Protein AF-A0A3B9JZL8-F1 (afdb_monomer_lite)

Foldseek 3Di:
DVVLVVLCVVVPFDWPDWDWDDDPPDPDIDIDTDGDPVCVVVSVVSCVVVPHDDD

Sequence (55 aa):
LAALLTFVGEIGVNLEDIKLEHSPGAAIGLVEMQVLPAIQEKLMAQLVQNGWRLA

Structure (mmCIF, N/CA/C/O backbone):
data_AF-A0A3B9JZL8-F1
#
_entry.id   AF-A0A3B9JZL8-F1
#
loop_
_atom_site.group_PDB
_atom_site.id
_atom_site.type_symbol
_atom_site.label_atom_id
_atom_site.label_alt_id
_atom_site.label_comp_id
_atom_site.label_asym_id
_atom_site.label_entity_id
_atom_site.label_seq_id
_atom_site.pdbx_PDB_ins_code
_atom_site.Cartn_x
_atom_site.Cartn_y
_atom_site.Cartn_z
_atom_site.occupancy
_atom_site.B_iso_or_equiv
_atom_site.auth_seq_id
_atom_site.auth_comp_id
_atom_site.auth_asym_id
_atom_site.auth_atom_id
_atom_site.pdbx_PDB_model_num
ATOM 1 N N . LEU A 1 1 ? 4.457 3.257 -8.283 1.00 87.19 1 LEU A N 1
ATOM 2 C CA . LEU A 1 1 ? 4.323 3.868 -6.942 1.00 87.19 1 LEU A CA 1
ATOM 3 C C . LEU A 1 1 ? 3.238 4.943 -6.890 1.00 87.19 1 LEU A C 1
ATOM 5 O O . LEU A 1 1 ? 2.304 4.747 -6.136 1.00 87.19 1 LEU A O 1
ATOM 9 N N . ALA A 1 2 ? 3.299 6.023 -7.684 1.00 92.81 2 ALA A N 1
ATOM 10 C CA . ALA A 1 2 ? 2.300 7.107 -7.621 1.00 92.81 2 ALA A CA 1
ATOM 11 C C . ALA A 1 2 ? 0.839 6.613 -7.674 1.00 92.81 2 ALA A C 1
ATOM 13 O O . ALA A 1 2 ? 0.059 6.943 -6.792 1.00 92.81 2 ALA A O 1
ATOM 14 N N . ALA A 1 3 ? 0.512 5.725 -8.621 1.00 93.94 3 ALA A N 1
ATOM 15 C CA . ALA A 1 3 ? -0.826 5.134 -8.728 1.00 93.94 3 ALA A CA 1
ATOM 16 C C . ALA A 1 3 ? -1.279 4.372 -7.465 1.00 93.94 3 ALA A C 1
ATOM 18 O O . ALA A 1 3 ? -2.450 4.425 -7.114 1.00 93.94 3 ALA A O 1
ATOM 19 N N . LEU A 1 4 ? -0.357 3.699 -6.765 1.00 94.38 4 LEU A N 1
ATOM 20 C CA . LEU A 1 4 ? -0.661 2.993 -5.516 1.00 94.38 4 LEU A CA 1
ATOM 21 C C . LEU A 1 4 ? -1.011 3.984 -4.400 1.00 94.38 4 LEU A C 1
ATOM 23 O O . LEU A 1 4 ? -2.005 3.800 -3.710 1.00 94.38 4 LEU A O 1
ATOM 27 N N . LEU A 1 5 ? -0.216 5.048 -4.248 1.00 95.06 5 LEU A N 1
ATOM 28 C CA . LEU A 1 5 ? -0.443 6.061 -3.213 1.00 95.06 5 LEU A CA 1
ATOM 29 C C . LEU A 1 5 ? -1.733 6.848 -3.460 1.00 95.06 5 LEU A C 1
ATOM 31 O O . LEU A 1 5 ? -2.486 7.091 -2.521 1.00 95.06 5 LEU A O 1
ATOM 35 N N . THR A 1 6 ? -2.012 7.206 -4.717 1.00 96.31 6 THR A N 1
ATOM 36 C CA . THR A 1 6 ? -3.275 7.848 -5.103 1.00 96.31 6 THR A CA 1
ATOM 37 C C . THR A 1 6 ? -4.459 6.960 -4.752 1.00 96.31 6 THR A C 1
ATOM 39 O O . THR A 1 6 ? -5.349 7.403 -4.035 1.00 96.31 6 THR A O 1
ATOM 42 N N . PHE A 1 7 ? -4.421 5.694 -5.170 1.00 96.69 7 PHE A N 1
ATOM 43 C CA . PHE A 1 7 ? -5.475 4.732 -4.871 1.00 96.69 7 PHE A CA 1
ATOM 44 C C 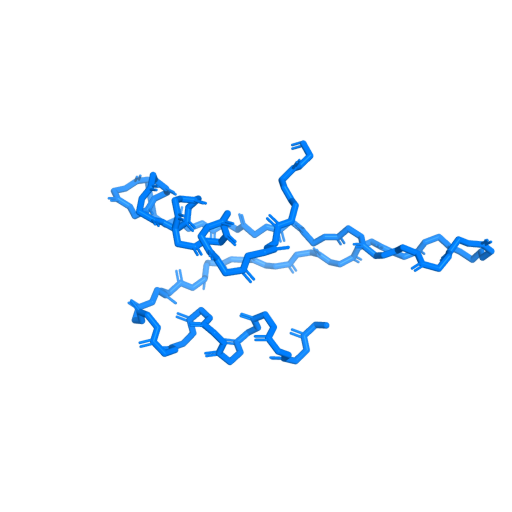. PHE A 1 7 ? -5.724 4.590 -3.364 1.00 96.69 7 PHE A C 1
ATOM 46 O O . PHE A 1 7 ? -6.863 4.664 -2.912 1.00 96.69 7 PHE A O 1
ATOM 53 N N . VAL A 1 8 ? -4.658 4.431 -2.573 1.00 96.19 8 VAL A N 1
ATOM 54 C CA . VAL A 1 8 ? -4.742 4.325 -1.109 1.00 96.19 8 VAL A CA 1
ATOM 55 C C . VAL A 1 8 ? -5.402 5.565 -0.489 1.00 96.19 8 VAL A C 1
ATOM 57 O O . VAL A 1 8 ? -6.257 5.434 0.392 1.00 96.19 8 VAL A O 1
ATOM 60 N N . GLY A 1 9 ? -5.063 6.758 -0.985 1.00 95.69 9 GLY A N 1
ATOM 61 C CA . GLY A 1 9 ? -5.706 8.008 -0.581 1.00 95.69 9 GLY A CA 1
ATOM 62 C C . GLY A 1 9 ? -7.190 8.069 -0.957 1.00 95.69 9 GLY A C 1
ATOM 63 O O . GLY A 1 9 ? -8.012 8.459 -0.130 1.00 95.69 9 GLY A O 1
ATOM 64 N N . GLU A 1 10 ? -7.557 7.630 -2.163 1.00 96.81 10 GLU A N 1
ATOM 65 C CA . GLU A 1 10 ? -8.947 7.597 -2.648 1.00 96.81 10 GLU A CA 1
ATOM 66 C C . GLU A 1 10 ? -9.843 6.683 -1.802 1.00 96.81 10 GLU A C 1
ATOM 68 O O . GLU A 1 10 ? -10.997 7.019 -1.535 1.00 96.81 10 GLU A O 1
ATOM 73 N N . ILE A 1 11 ? -9.314 5.555 -1.316 1.00 96.12 11 ILE A N 1
ATOM 74 C CA . ILE A 1 11 ? -10.054 4.637 -0.433 1.00 96.12 11 ILE A CA 1
ATOM 75 C C . ILE A 1 11 ? -10.024 5.049 1.051 1.00 96.12 11 ILE A C 1
ATOM 77 O O . ILE A 1 11 ? -10.568 4.331 1.906 1.00 96.12 11 ILE A O 1
ATOM 81 N N . GLY A 1 12 ? -9.407 6.197 1.356 1.00 96.00 12 GLY A N 1
ATOM 82 C CA . GLY A 1 12 ? -9.352 6.801 2.685 1.00 96.00 12 GLY A CA 1
ATOM 83 C C . GLY A 1 12 ? -8.508 6.015 3.686 1.00 96.00 12 GLY A C 1
ATOM 84 O O . GLY A 1 12 ? -8.856 5.958 4.865 1.00 96.00 12 GLY A O 1
ATOM 85 N N . VAL A 1 13 ? -7.441 5.357 3.228 1.00 96.69 13 VAL A N 1
ATOM 86 C CA . VAL A 1 13 ? -6.549 4.580 4.094 1.00 96.69 13 VAL A CA 1
ATOM 87 C C . VAL A 1 13 ? -5.305 5.397 4.425 1.00 96.69 13 VAL A C 1
ATOM 89 O O . VAL A 1 13 ? -4.597 5.864 3.537 1.00 96.69 13 VAL A O 1
ATOM 92 N N . ASN A 1 14 ? -5.032 5.559 5.720 1.00 95.88 14 ASN A N 1
ATOM 93 C CA . ASN A 1 14 ? -3.799 6.177 6.189 1.00 95.88 14 ASN A CA 1
ATOM 94 C C . ASN A 1 14 ? -2.660 5.150 6.201 1.00 95.88 14 ASN A C 1
ATOM 96 O O . ASN A 1 14 ? -2.844 4.040 6.704 1.00 95.88 14 ASN A O 1
ATOM 100 N N . LEU A 1 15 ? -1.497 5.541 5.683 1.00 95.44 15 LEU A N 1
ATOM 101 C CA . LEU A 1 15 ? -0.272 4.744 5.724 1.00 95.44 15 LEU A CA 1
ATOM 102 C C . LEU A 1 15 ? 0.586 5.210 6.899 1.00 95.44 15 LEU A C 1
ATOM 104 O O . LEU A 1 15 ? 0.800 6.408 7.072 1.00 95.44 15 LEU A O 1
ATOM 108 N N . GLU A 1 16 ? 1.053 4.269 7.710 1.00 96.69 16 GLU A N 1
ATOM 109 C CA . GLU A 1 16 ? 1.933 4.551 8.850 1.00 96.69 16 GLU A CA 1
ATOM 110 C C . GLU A 1 16 ? 3.398 4.579 8.422 1.00 96.69 16 GLU A C 1
ATOM 112 O O . GLU A 1 16 ? 4.163 5.423 8.881 1.00 96.69 16 GLU A O 1
ATOM 117 N N . ASP A 1 17 ? 3.768 3.686 7.506 1.00 96.50 17 ASP A N 1
ATOM 118 C CA . ASP A 1 17 ? 5.112 3.599 6.950 1.00 96.50 17 ASP A CA 1
ATOM 119 C C . ASP A 1 17 ? 5.081 2.973 5.550 1.00 96.50 17 ASP A C 1
ATOM 121 O O . ASP A 1 17 ? 4.144 2.241 5.206 1.00 96.50 17 ASP A O 1
ATOM 125 N N . ILE A 1 18 ? 6.096 3.274 4.737 1.00 95.00 18 ILE A N 1
ATOM 126 C CA . ILE A 1 18 ? 6.245 2.758 3.374 1.00 95.00 18 ILE A CA 1
ATOM 127 C C . ILE A 1 18 ? 7.715 2.483 3.080 1.00 95.00 18 ILE A C 1
ATOM 129 O O . ILE A 1 18 ? 8.556 3.382 3.128 1.00 95.00 18 ILE A O 1
ATOM 133 N N . LYS A 1 19 ? 8.000 1.264 2.623 1.00 93.81 19 LYS A N 1
ATOM 134 C CA . LYS A 1 19 ? 9.303 0.870 2.093 1.00 93.81 19 LYS A CA 1
ATOM 135 C C . LYS A 1 19 ? 9.163 0.424 0.642 1.00 93.81 19 LYS A C 1
ATOM 137 O O . LYS A 1 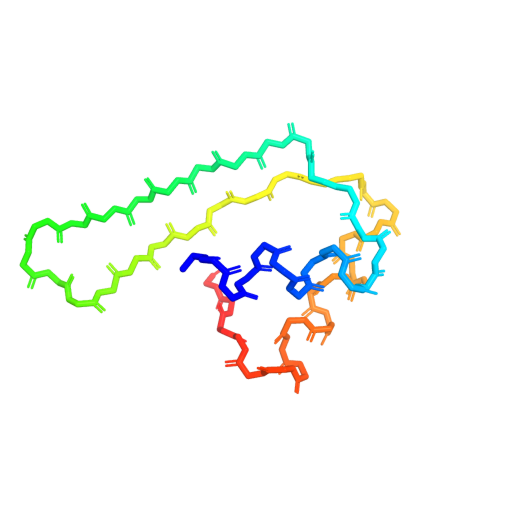19 ? 8.289 -0.366 0.298 1.00 93.81 19 LYS A O 1
ATOM 142 N N . LEU A 1 20 ? 10.045 0.931 -0.215 1.00 91.81 20 LEU A N 1
ATOM 143 C CA . LEU A 1 20 ? 10.151 0.525 -1.614 1.00 91.81 20 LEU A CA 1
ATOM 144 C C . LEU A 1 20 ? 11.462 -0.228 -1.818 1.00 91.81 20 LEU A C 1
ATOM 146 O O . LEU A 1 20 ? 12.538 0.329 -1.606 1.00 91.81 20 LEU A O 1
ATOM 150 N N . GLU A 1 21 ? 11.366 -1.460 -2.300 1.00 89.94 21 GLU A N 1
ATOM 151 C CA . GLU A 1 21 ? 12.514 -2.245 -2.737 1.00 89.94 21 GLU A CA 1
ATOM 152 C C . GLU A 1 21 ? 12.495 -2.379 -4.259 1.00 89.94 21 GLU A C 1
ATOM 154 O O . GLU A 1 21 ? 11.511 -2.812 -4.864 1.00 89.94 21 GLU A O 1
ATOM 159 N N . HIS A 1 22 ? 13.601 -1.994 -4.892 1.00 83.38 22 HIS A N 1
ATOM 160 C CA . HIS A 1 22 ? 13.806 -2.164 -6.323 1.00 83.38 22 HIS A CA 1
ATOM 161 C C . HIS A 1 22 ? 15.190 -2.759 -6.568 1.00 83.38 22 HIS A C 1
ATOM 163 O O . HIS A 1 22 ? 16.205 -2.151 -6.228 1.00 83.38 22 HIS A O 1
ATOM 169 N N . SER A 1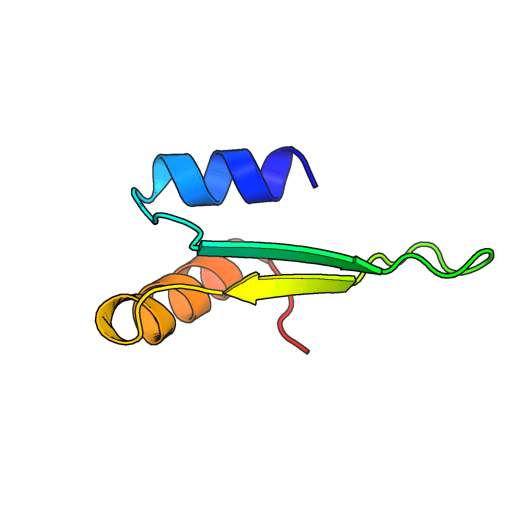 23 ? 15.232 -3.960 -7.146 1.00 77.12 23 SER A N 1
ATOM 170 C CA . SER A 1 23 ? 16.489 -4.601 -7.527 1.00 77.12 23 SER A CA 1
ATOM 171 C C . SER A 1 23 ? 16.937 -4.105 -8.904 1.00 77.12 23 SER A C 1
ATOM 173 O O . SER A 1 23 ? 16.167 -4.214 -9.864 1.00 77.12 23 SER A O 1
ATOM 175 N N . PRO A 1 24 ? 18.185 -3.626 -9.052 1.00 64.62 24 PRO A N 1
ATOM 176 C CA . PRO A 1 24 ? 18.751 -3.324 -10.360 1.00 64.62 24 PRO A CA 1
ATOM 177 C C . PRO A 1 24 ? 18.705 -4.577 -11.248 1.00 64.62 24 PRO A C 1
ATOM 179 O O . PRO A 1 24 ? 19.318 -5.590 -10.924 1.00 64.62 24 PRO A O 1
ATOM 182 N N . GLY A 1 25 ? 17.951 -4.523 -12.349 1.00 76.44 25 GLY A N 1
ATOM 183 C CA . GLY A 1 25 ? 17.840 -5.621 -13.322 1.00 76.44 25 GLY A CA 1
ATOM 184 C C . GLY A 1 25 ? 16.513 -6.388 -13.320 1.00 76.44 25 GLY A C 1
ATOM 185 O O . GLY A 1 25 ? 16.281 -7.161 -14.247 1.00 76.44 25 GLY A O 1
ATOM 186 N N . ALA A 1 26 ? 15.612 -6.144 -12.362 1.00 75.06 26 ALA A N 1
ATOM 187 C CA . ALA A 1 26 ? 14.237 -6.643 -12.414 1.00 75.06 26 ALA A CA 1
ATOM 188 C C . ALA A 1 26 ? 13.262 -5.480 -12.631 1.00 75.06 26 ALA A C 1
ATOM 190 O O . ALA A 1 26 ? 13.280 -4.499 -11.896 1.00 75.06 26 ALA A O 1
ATOM 191 N N . ALA A 1 27 ? 12.353 -5.596 -13.601 1.00 76.88 27 ALA A N 1
ATOM 192 C CA . ALA A 1 27 ? 11.295 -4.606 -13.845 1.00 76.88 27 ALA A CA 1
ATOM 193 C C . ALA A 1 27 ? 10.152 -4.669 -12.803 1.00 76.88 27 ALA A C 1
ATOM 195 O O . ALA A 1 27 ? 9.003 -4.354 -13.103 1.00 76.88 27 ALA A O 1
ATOM 196 N N . ILE A 1 28 ? 10.458 -5.119 -11.585 1.00 80.88 28 ILE A N 1
ATOM 197 C CA . ILE A 1 28 ? 9.515 -5.298 -10.484 1.00 80.88 28 ILE A CA 1
ATOM 198 C C . ILE A 1 28 ? 10.001 -4.445 -9.310 1.00 80.88 28 ILE A C 1
ATOM 200 O O . ILE A 1 28 ? 11.193 -4.400 -9.004 1.00 80.88 28 ILE A O 1
ATOM 204 N N . GLY A 1 29 ? 9.071 -3.738 -8.674 1.00 86.62 29 GLY A N 1
ATOM 205 C CA . GLY A 1 29 ? 9.283 -3.085 -7.386 1.00 86.62 29 GLY A CA 1
ATOM 206 C C . GLY A 1 29 ? 8.379 -3.735 -6.349 1.00 86.62 29 GLY A C 1
ATOM 207 O O . GLY A 1 29 ? 7.193 -3.926 -6.624 1.00 86.62 29 GLY A O 1
ATOM 208 N N . LEU A 1 30 ? 8.932 -4.076 -5.187 1.00 90.44 30 LEU A N 1
ATOM 209 C CA . LEU A 1 30 ? 8.146 -4.469 -4.022 1.00 90.44 30 LEU A CA 1
ATOM 210 C C . LEU A 1 30 ? 7.858 -3.229 -3.186 1.00 90.44 30 LEU A C 1
ATOM 212 O O . LEU A 1 30 ? 8.740 -2.399 -2.966 1.00 90.44 30 LEU A O 1
ATOM 216 N N . VAL A 1 31 ? 6.619 -3.114 -2.722 1.00 93.00 31 VAL A N 1
ATOM 217 C CA . VAL A 1 31 ? 6.217 -2.069 -1.786 1.00 93.00 31 VAL A CA 1
ATOM 218 C C . VAL A 1 31 ? 5.700 -2.752 -0.534 1.00 93.00 31 VAL A C 1
ATOM 220 O O . VAL A 1 31 ? 4.734 -3.509 -0.599 1.00 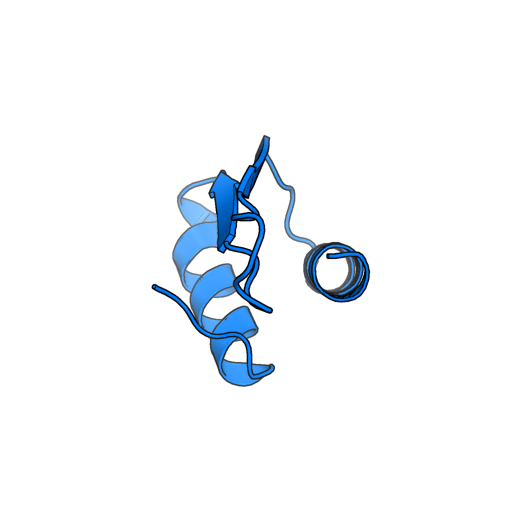93.00 31 VAL A O 1
ATOM 223 N N . GLU A 1 32 ? 6.339 -2.462 0.588 1.00 94.69 32 GLU A N 1
ATOM 224 C CA . GLU A 1 32 ? 5.858 -2.822 1.913 1.00 94.69 32 GLU A CA 1
ATOM 225 C C . GLU A 1 32 ? 5.208 -1.585 2.533 1.00 94.69 32 GLU A C 1
ATOM 227 O O . GLU A 1 32 ? 5.721 -0.470 2.403 1.00 94.69 32 GLU A O 1
ATOM 232 N N . MET A 1 33 ? 4.046 -1.767 3.154 1.00 94.88 33 MET A N 1
ATOM 233 C CA . MET A 1 33 ? 3.273 -0.684 3.753 1.00 94.88 33 MET A CA 1
ATOM 234 C C . MET A 1 33 ? 2.746 -1.134 5.105 1.00 94.88 33 MET A C 1
ATOM 236 O O . MET A 1 33 ? 2.236 -2.247 5.231 1.00 94.88 33 MET A O 1
ATOM 240 N N . GLN A 1 34 ? 2.818 -0.242 6.085 1.00 97.00 34 GLN A N 1
ATOM 241 C CA . GLN A 1 34 ? 2.229 -0.452 7.402 1.00 97.00 34 GLN A CA 1
ATOM 242 C C . GLN A 1 34 ? 0.945 0.367 7.523 1.00 97.00 34 GLN A C 1
ATOM 244 O O . GLN A 1 34 ? 0.879 1.514 7.072 1.00 97.00 34 GLN A O 1
ATOM 249 N N . VAL A 1 35 ? -0.087 -0.240 8.103 1.00 97.25 35 VAL A N 1
ATOM 250 C CA . VAL A 1 35 ? -1.393 0.376 8.350 1.00 97.25 35 VAL A CA 1
ATOM 251 C C . VAL A 1 35 ? -1.952 -0.105 9.677 1.00 97.25 35 VAL A C 1
ATOM 253 O O . VAL A 1 35 ? -1.596 -1.180 10.164 1.00 97.25 35 VAL A O 1
ATOM 256 N N . LEU A 1 36 ? -2.940 0.632 10.187 1.00 97.31 36 LEU A N 1
ATOM 257 C CA . LEU A 1 36 ? -3.695 0.203 11.354 1.00 97.31 36 LEU A CA 1
ATOM 258 C C . LEU A 1 36 ? -4.298 -1.199 11.134 1.00 97.31 36 LEU A C 1
ATOM 260 O O . LEU A 1 36 ? -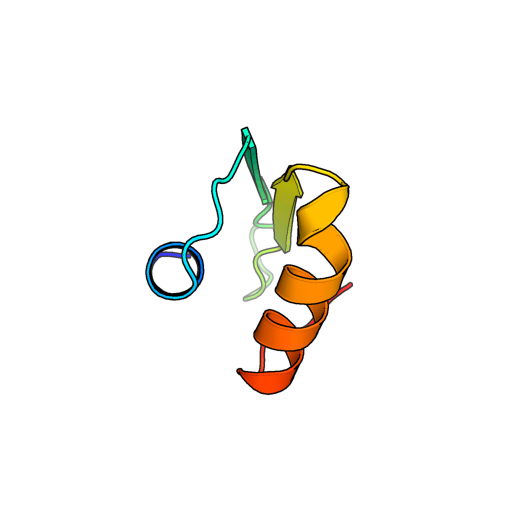4.947 -1.421 10.102 1.00 97.31 36 LEU A O 1
ATOM 264 N N . PRO A 1 37 ? -4.205 -2.114 12.122 1.00 97.38 37 PRO A N 1
ATOM 265 C CA . PRO A 1 37 ? -4.701 -3.486 11.990 1.00 97.38 37 PRO A CA 1
ATOM 266 C C . PRO A 1 37 ? -6.169 -3.573 11.556 1.00 97.38 37 PRO A C 1
ATOM 268 O O . PRO A 1 37 ? -6.536 -4.416 10.744 1.00 97.38 37 PRO A O 1
ATOM 271 N N . ALA A 1 38 ? -7.003 -2.643 12.035 1.00 97.25 38 ALA A N 1
ATOM 272 C CA . ALA A 1 38 ? -8.429 -2.579 11.710 1.00 97.25 38 ALA A CA 1
ATOM 273 C C . ALA A 1 38 ? -8.727 -2.341 10.214 1.00 97.25 38 ALA A C 1
ATOM 275 O O . ALA A 1 38 ? -9.846 -2.578 9.767 1.00 97.25 38 ALA A O 1
ATOM 276 N N . ILE A 1 39 ? -7.753 -1.849 9.444 1.00 97.38 39 ILE A N 1
ATOM 277 C CA . ILE A 1 39 ? -7.908 -1.495 8.028 1.00 97.38 39 ILE A CA 1
ATOM 278 C C . ILE A 1 39 ? -7.202 -2.494 7.101 1.00 97.38 39 ILE A C 1
ATOM 280 O O . ILE A 1 39 ? -7.496 -2.516 5.904 1.00 97.38 39 ILE A O 1
ATOM 284 N N . GLN A 1 40 ? -6.334 -3.360 7.634 1.00 96.12 40 GLN A N 1
ATOM 285 C CA . GLN A 1 40 ? -5.514 -4.291 6.856 1.00 96.12 40 GLN A CA 1
ATOM 286 C C . GLN A 1 40 ? -6.347 -5.136 5.879 1.00 96.12 40 GLN A C 1
ATOM 288 O O . GLN A 1 40 ? -6.080 -5.126 4.678 1.00 96.12 40 GLN A O 1
ATOM 293 N N . GLU A 1 41 ? -7.385 -5.825 6.362 1.00 96.38 41 GLU A N 1
ATOM 294 C CA . GLU A 1 41 ? -8.205 -6.703 5.514 1.00 96.38 41 GLU A CA 1
ATOM 295 C C . GLU A 1 41 ? -8.932 -5.928 4.407 1.00 96.38 41 GLU A C 1
ATOM 297 O O . GLU A 1 41 ? -8.953 -6.355 3.249 1.00 96.38 41 GLU A O 1
ATOM 302 N N . LYS A 1 42 ? -9.475 -4.746 4.737 1.00 95.88 42 LYS A N 1
ATOM 303 C CA . LYS A 1 42 ? -10.119 -3.857 3.760 1.00 95.88 42 LYS A CA 1
ATOM 304 C C . LYS A 1 42 ? -9.122 -3.437 2.680 1.00 95.88 42 LYS A C 1
ATOM 306 O O . LYS A 1 42 ? -9.455 -3.498 1.498 1.00 95.88 42 LYS A O 1
ATOM 311 N N . LEU A 1 43 ? -7.919 -3.016 3.073 1.00 96.62 43 LEU A N 1
ATOM 312 C CA . LEU A 1 43 ? -6.876 -2.591 2.142 1.00 96.62 43 LEU A CA 1
ATOM 313 C C . LEU A 1 43 ? -6.460 -3.741 1.218 1.00 96.62 43 LEU A C 1
ATOM 315 O O . LEU A 1 43 ? -6.421 -3.552 0.005 1.00 96.62 43 LEU A O 1
ATOM 319 N N . MET A 1 44 ? -6.217 -4.938 1.761 1.00 96.25 44 MET A N 1
ATOM 320 C CA . MET A 1 44 ? -5.856 -6.117 0.965 1.00 96.25 44 MET A CA 1
ATOM 321 C C . MET A 1 44 ? -6.934 -6.456 -0.071 1.00 96.25 44 MET A C 1
ATOM 323 O O . MET A 1 44 ? -6.621 -6.643 -1.247 1.00 96.25 44 MET A O 1
ATOM 327 N N . ALA A 1 45 ? -8.206 -6.480 0.337 1.00 97.25 45 ALA A N 1
ATOM 328 C CA . ALA A 1 45 ? -9.315 -6.759 -0.570 1.00 97.25 45 ALA A CA 1
ATOM 329 C C . ALA A 1 45 ? -9.421 -5.710 -1.689 1.00 97.25 45 ALA A C 1
ATOM 331 O O . ALA A 1 45 ? -9.571 -6.063 -2.858 1.00 97.25 45 ALA A O 1
ATOM 332 N N . GLN A 1 46 ? -9.304 -4.426 -1.343 1.00 97.44 46 GLN A N 1
ATOM 333 C CA . GLN A 1 46 ? -9.348 -3.318 -2.297 1.00 97.44 46 GLN A CA 1
ATOM 334 C C . GLN A 1 46 ? -8.173 -3.367 -3.285 1.00 97.44 46 GLN A C 1
ATOM 336 O O . GLN A 1 46 ? -8.378 -3.189 -4.484 1.00 97.44 46 GLN A O 1
ATOM 341 N N . LEU A 1 47 ? -6.961 -3.675 -2.815 1.00 96.38 47 LEU A N 1
ATOM 342 C CA . LEU A 1 47 ? -5.783 -3.834 -3.669 1.00 96.38 47 LEU A CA 1
ATOM 343 C C . LEU A 1 47 ? -5.981 -4.963 -4.690 1.00 96.38 47 LEU A C 1
ATOM 345 O O . LEU A 1 47 ? -5.810 -4.738 -5.888 1.00 96.38 47 LEU A O 1
ATOM 349 N N . VAL A 1 48 ? -6.419 -6.144 -4.243 1.00 96.69 48 VAL A N 1
ATOM 350 C CA . VAL A 1 48 ? -6.666 -7.292 -5.133 1.00 96.69 48 VAL A CA 1
ATOM 351 C C . VAL A 1 48 ? -7.773 -6.989 -6.147 1.00 96.69 48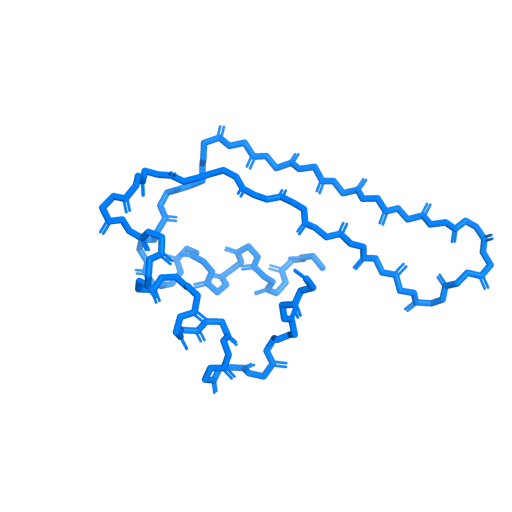 VAL A C 1
ATOM 353 O O . VAL A 1 48 ? -7.605 -7.260 -7.335 1.00 96.69 48 VAL A O 1
ATOM 356 N N . GLN A 1 49 ? -8.881 -6.376 -5.713 1.00 97.25 49 GLN A N 1
ATOM 357 C CA . GLN A 1 49 ? -9.981 -5.981 -6.605 1.00 97.25 49 GLN A CA 1
ATOM 358 C C . GLN A 1 49 ? -9.541 -4.983 -7.686 1.00 97.25 49 GLN A C 1
ATOM 360 O O . GLN A 1 49 ? -10.079 -5.004 -8.789 1.00 97.25 49 GLN A O 1
ATOM 365 N N . ASN A 1 50 ? -8.538 -4.151 -7.394 1.00 95.44 50 ASN A N 1
ATOM 366 C CA . ASN A 1 50 ? -7.981 -3.166 -8.324 1.00 95.44 50 ASN A CA 1
ATOM 367 C C . ASN A 1 50 ? -6.738 -3.679 -9.076 1.00 95.44 50 ASN A C 1
ATOM 369 O O . ASN A 1 50 ? -5.995 -2.897 -9.665 1.00 95.44 50 ASN A O 1
ATOM 373 N N . GLY A 1 51 ? -6.511 -4.997 -9.085 1.00 94.56 51 GLY A N 1
ATOM 374 C CA . GLY A 1 51 ? -5.484 -5.642 -9.906 1.00 94.56 51 GLY A CA 1
ATOM 375 C C . GLY A 1 51 ? -4.066 -5.588 -9.335 1.00 94.56 51 GLY A C 1
ATOM 376 O O . GLY A 1 51 ? -3.120 -5.991 -10.019 1.00 94.56 51 GLY A O 1
ATOM 377 N N . TRP A 1 52 ? -3.895 -5.130 -8.093 1.00 93.75 52 TRP A N 1
ATOM 378 C CA . TRP A 1 52 ? -2.613 -5.207 -7.402 1.00 93.75 52 TRP A CA 1
ATOM 379 C C . TRP A 1 52 ? -2.336 -6.639 -6.946 1.00 93.75 52 TRP A C 1
ATOM 381 O O . TRP A 1 52 ? -3.229 -7.371 -6.519 1.00 93.75 52 TRP A O 1
ATOM 391 N N . ARG A 1 53 ? -1.067 -7.042 -7.029 1.00 91.50 53 ARG A N 1
ATOM 392 C CA . ARG A 1 53 ? -0.603 -8.356 -6.575 1.00 91.50 53 ARG A CA 1
ATOM 393 C C . ARG A 1 53 ? -0.039 -8.223 -5.169 1.00 91.50 53 ARG A C 1
ATOM 395 O O . ARG A 1 53 ? 0.770 -7.332 -4.926 1.00 91.50 53 ARG A O 1
ATOM 402 N N . LEU A 1 54 ? -0.459 -9.116 -4.284 1.00 91.00 54 LEU A N 1
ATOM 403 C CA . LEU A 1 54 ? 0.113 -9.272 -2.950 1.00 91.00 54 LEU A CA 1
ATOM 404 C C . LEU A 1 54 ? 1.131 -10.421 -2.997 1.00 91.00 54 LEU A C 1
ATOM 406 O O . LEU A 1 54 ? 0.906 -11.391 -3.727 1.00 91.00 54 LEU A O 1
ATOM 410 N N . ALA A 1 55 ? 2.249 -10.265 -2.288 1.00 84.25 55 ALA A N 1
ATOM 411 C CA . ALA A 1 55 ? 3.334 -11.243 -2.194 1.00 84.25 55 ALA A CA 1
ATOM 412 C C . ALA A 1 55 ? 3.343 -11.913 -0.818 1.00 84.25 55 ALA A C 1
ATOM 414 O O . ALA A 1 55 ? 2.910 -11.244 0.149 1.00 84.25 55 ALA A O 1
#

Radius of gyration: 11.58 Å; chains: 1; bounding box: 29×19×26 Å

pLDDT: mean 92.42, std 7.02, range [64.62, 97.44]

Secondary structure (DSSP, 8-state):
-HHHHHHHHHTTPPPSEEEEEE-TT-S-EEEEEE--HHHHHHHHHHHHHTTPPP-